Protein AF-A0A3B8NSV8-F1 (afdb_monomer_lite)

Radius of gyration: 14.62 Å; chains: 1; bounding box: 34×32×42 Å

Sequence (109 aa):
MGDLLSQLAKHGVPVDRIDVADLSERERADAYLDAVAVSVLKKYRIRQVFGSRRLSGTSFGKQVPALIVRYLVSESPEQVYPHQKSEEYVPIATFLRAYLDQIQAKKVA

Secondary structure (DSSP, 8-state):
---HHHHHHHTT-------TTSS-HHHHHHHHHHHHHHHHHHT-B-TTTSS-SSS-STTBTTTB--EEEE-TTT--EEEEESEEETTEEE-HHHHHHHHHHHHHHHHH-

Foldseek 3Di:
DDDLQVLVVVLVHDDDDDQCVPDDPVRLVVVVVLQVVQCVVVVWDQQVVCHNPVHGNVNDCNVHNKDFDADPPPRRTNDIPQTDDPNDTRHPVNVSVVVSVVSVVVVVD

Structure (mmCIF, N/CA/C/O backbone):
data_AF-A0A3B8NSV8-F1
#
_entry.id   AF-A0A3B8NSV8-F1
#
loop_
_atom_site.group_PDB
_atom_site.id
_atom_site.type_symbol
_atom_site.label_atom_id
_atom_site.label_alt_id
_atom_site.label_comp_id
_atom_site.label_asym_id
_atom_site.label_entity_id
_atom_site.label_seq_id
_atom_site.pdbx_PDB_ins_code
_atom_site.Cartn_x
_atom_site.Cartn_y
_atom_site.Cartn_z
_atom_site.occupancy
_atom_site.B_iso_or_equiv
_atom_site.auth_seq_id
_atom_site.auth_comp_id
_atom_site.auth_asym_id
_atom_site.auth_atom_id
_atom_site.pdbx_PDB_model_num
ATOM 1 N N . MET A 1 1 ? -5.964 -18.442 13.310 1.00 47.34 1 MET A N 1
ATOM 2 C CA . MET A 1 1 ? -5.998 -16.960 13.303 1.00 47.34 1 MET A CA 1
ATOM 3 C C . MET A 1 1 ? -5.907 -16.499 11.856 1.00 47.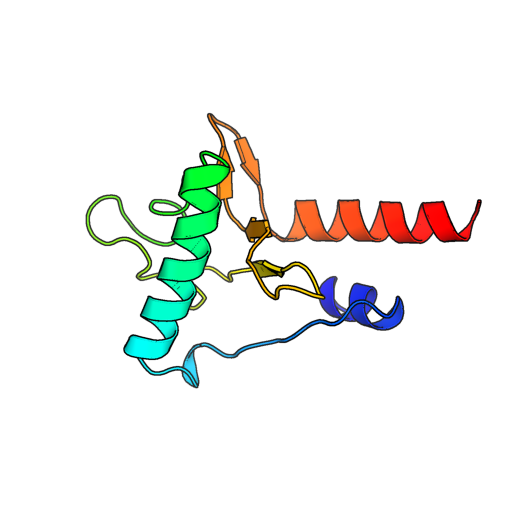34 1 MET A C 1
ATOM 5 O O . MET A 1 1 ? -5.036 -16.992 11.158 1.00 47.34 1 MET A O 1
ATOM 9 N N . GLY A 1 2 ? -6.831 -15.654 11.386 1.00 67.56 2 GLY A N 1
ATOM 10 C CA . GLY A 1 2 ? -6.772 -15.102 10.022 1.00 67.56 2 GLY A CA 1
ATOM 11 C C . GLY A 1 2 ? -5.778 -13.941 9.923 1.00 67.56 2 GLY A C 1
ATOM 12 O O . GLY A 1 2 ? -5.461 -13.320 10.941 1.00 67.56 2 GLY A O 1
ATOM 13 N N . ASP A 1 3 ? -5.298 -13.644 8.716 1.00 89.88 3 ASP A N 1
ATOM 14 C CA . ASP A 1 3 ? -4.411 -12.504 8.450 1.00 89.88 3 ASP A CA 1
ATOM 15 C C . ASP A 1 3 ? -5.082 -11.143 8.755 1.00 89.88 3 ASP A C 1
ATOM 17 O O . ASP A 1 3 ? -6.292 -11.062 8.980 1.00 89.88 3 ASP A O 1
ATOM 21 N N . LEU A 1 4 ? -4.293 -10.062 8.783 1.00 92.81 4 LEU A N 1
ATOM 22 C CA . LEU A 1 4 ? -4.768 -8.720 9.158 1.00 92.81 4 LEU A CA 1
ATOM 23 C C . LEU A 1 4 ? -5.863 -8.181 8.220 1.00 92.81 4 LEU A C 1
ATOM 25 O O . LEU A 1 4 ? -6.794 -7.527 8.685 1.00 92.81 4 LEU A O 1
ATOM 29 N N . LEU A 1 5 ? -5.798 -8.484 6.921 1.00 92.88 5 LEU A N 1
ATOM 30 C CA . LEU A 1 5 ? -6.819 -8.063 5.957 1.00 92.88 5 LEU A CA 1
ATOM 31 C C . LEU A 1 5 ? -8.128 -8.834 6.174 1.00 92.88 5 LEU A C 1
ATOM 33 O O . LEU A 1 5 ? -9.206 -8.245 6.173 1.00 92.88 5 LEU A O 1
ATOM 37 N N . SER A 1 6 ? -8.034 -10.137 6.452 1.00 92.19 6 SER A N 1
ATOM 38 C CA . SER A 1 6 ? -9.190 -10.966 6.812 1.00 92.19 6 SER A CA 1
ATOM 39 C C . SER A 1 6 ? -9.863 -10.486 8.103 1.00 92.19 6 SER A C 1
ATOM 41 O O . SER A 1 6 ? -11.072 -10.640 8.265 1.00 92.19 6 SER A O 1
ATOM 43 N N . GLN A 1 7 ? -9.107 -9.906 9.040 1.00 92.81 7 GLN A N 1
ATOM 44 C CA . GLN A 1 7 ? -9.681 -9.287 10.235 1.00 92.81 7 GLN A CA 1
ATOM 45 C C . GLN A 1 7 ? -10.442 -8.006 9.886 1.00 92.81 7 GLN A C 1
ATOM 47 O O . GLN A 1 7 ? -11.581 -7.867 10.317 1.00 92.81 7 GLN A O 1
ATOM 52 N N . LEU A 1 8 ? -9.884 -7.125 9.049 1.00 91.44 8 LEU A N 1
ATOM 53 C CA . LEU A 1 8 ? -10.584 -5.916 8.594 1.00 91.44 8 LEU A CA 1
ATOM 54 C C . LEU A 1 8 ? -11.910 -6.228 7.893 1.00 91.44 8 LEU A C 1
ATOM 56 O O . LEU A 1 8 ? -12.923 -5.602 8.206 1.00 91.44 8 LEU A O 1
ATOM 60 N N . ALA A 1 9 ? -11.932 -7.251 7.036 1.00 90.81 9 ALA A N 1
ATOM 61 C CA . ALA A 1 9 ? -13.151 -7.692 6.362 1.00 90.81 9 ALA A CA 1
ATOM 62 C C . ALA A 1 9 ? -14.260 -8.097 7.356 1.00 90.81 9 ALA A C 1
ATOM 64 O O . ALA A 1 9 ? -15.422 -7.743 7.172 1.00 90.81 9 ALA A O 1
ATOM 65 N N . LYS A 1 10 ? -13.915 -8.754 8.476 1.00 91.56 10 LYS A N 1
ATOM 66 C CA . LYS A 1 10 ? -14.881 -9.084 9.549 1.00 91.56 10 LYS A CA 1
ATOM 67 C C . LYS A 1 10 ? -15.453 -7.852 10.248 1.00 91.56 10 LYS A C 1
ATOM 69 O O . LYS A 1 10 ? -16.514 -7.930 10.862 1.00 91.56 10 LYS A O 1
ATOM 74 N N . HIS A 1 11 ? -14.751 -6.728 10.178 1.00 90.44 11 HIS A N 1
ATOM 75 C CA . HIS A 1 11 ? -15.224 -5.446 10.681 1.00 90.44 11 HIS A CA 1
ATOM 76 C C . HIS A 1 11 ? -16.005 -4.640 9.629 1.00 90.44 11 HIS A C 1
ATOM 78 O O . HIS A 1 11 ? -16.371 -3.503 9.912 1.00 90.44 11 HIS A O 1
ATOM 84 N N . GLY A 1 12 ? -16.304 -5.223 8.461 1.00 90.81 12 GLY A N 1
ATOM 85 C CA . GLY A 1 12 ? -17.082 -4.582 7.399 1.00 90.81 12 GLY A CA 1
ATOM 86 C C . GLY A 1 12 ? -16.280 -3.603 6.542 1.00 90.81 12 GLY A C 1
ATOM 87 O O . GLY A 1 12 ? -16.873 -2.832 5.795 1.00 90.81 12 GLY A O 1
ATOM 88 N N . VAL A 1 13 ? -14.948 -3.610 6.646 1.00 91.75 13 VAL A N 1
ATOM 89 C CA . VAL A 1 13 ? -14.080 -2.800 5.785 1.00 91.75 13 VAL A CA 1
ATOM 90 C C . VAL A 1 13 ? -13.933 -3.517 4.438 1.00 91.75 13 VAL A C 1
ATOM 92 O O . VAL A 1 13 ? -13.494 -4.671 4.438 1.00 91.75 13 VAL A O 1
ATOM 95 N N . PRO A 1 14 ? -14.276 -2.878 3.304 1.00 91.75 14 PRO A N 1
ATOM 96 C CA . PRO A 1 14 ? -14.051 -3.455 1.983 1.00 91.75 14 PRO A CA 1
ATOM 97 C C . PRO A 1 14 ? -12.560 -3.689 1.741 1.00 91.75 14 PRO A C 1
ATOM 99 O O . PRO A 1 14 ? -11.734 -2.817 2.016 1.00 91.75 14 PRO A O 1
ATOM 102 N N . VAL A 1 15 ? -12.214 -4.877 1.249 1.00 92.00 15 VAL A N 1
ATOM 103 C CA . VAL A 1 15 ? -10.832 -5.249 0.942 1.00 92.00 15 VAL A CA 1
ATOM 104 C C . VAL A 1 15 ? -10.803 -6.017 -0.369 1.00 92.00 15 VAL A C 1
ATOM 106 O O . VAL A 1 15 ? -11.325 -7.129 -0.439 1.00 92.00 15 VAL A O 1
ATOM 109 N N . ASP A 1 16 ? -10.090 -5.467 -1.346 1.00 91.00 16 ASP A N 1
ATOM 110 C CA . ASP A 1 16 ? -9.801 -6.139 -2.608 1.00 91.00 16 ASP A CA 1
ATOM 111 C C . ASP A 1 16 ? -8.390 -6.727 -2.581 1.00 91.00 16 ASP A C 1
ATOM 113 O O . ASP A 1 16 ? -7.415 -6.058 -2.223 1.00 91.00 16 ASP A O 1
ATOM 117 N N . ARG A 1 17 ? -8.273 -8.005 -2.951 1.00 91.06 17 ARG A N 1
ATOM 118 C CA . ARG A 1 17 ? -6.987 -8.687 -3.123 1.00 91.06 17 ARG A CA 1
ATOM 119 C C . ARG A 1 17 ? -6.759 -8.925 -4.603 1.00 91.06 17 ARG A C 1
ATOM 121 O O . ARG A 1 17 ? -7.534 -9.633 -5.234 1.00 91.06 17 ARG A O 1
ATOM 128 N N . ILE A 1 18 ? -5.687 -8.343 -5.119 1.00 90.44 18 ILE A N 1
ATOM 129 C CA . ILE A 1 18 ? -5.309 -8.441 -6.525 1.00 90.44 18 ILE A CA 1
ATOM 130 C C . ILE A 1 18 ? -4.040 -9.284 -6.603 1.00 90.44 18 ILE A C 1
ATOM 132 O O . ILE A 1 18 ? -3.033 -8.924 -5.985 1.00 90.44 18 ILE A O 1
ATOM 136 N N . ASP A 1 19 ? -4.085 -10.388 -7.347 1.00 88.88 19 ASP A N 1
ATOM 137 C CA . ASP A 1 19 ? -2.867 -11.078 -7.757 1.00 88.88 19 ASP A CA 1
ATOM 138 C C . ASP A 1 19 ? -2.265 -10.326 -8.946 1.00 88.88 19 ASP A C 1
ATOM 140 O O . ASP A 1 19 ? -2.885 -10.157 -9.994 1.00 88.88 19 ASP A O 1
ATOM 144 N N . VAL A 1 20 ? -1.043 -9.826 -8.783 1.00 86.25 20 VAL A N 1
ATOM 145 C CA . VAL A 1 20 ? -0.368 -9.091 -9.857 1.00 86.25 20 VAL A CA 1
ATOM 146 C C . VAL A 1 20 ? 0.068 -9.982 -11.013 1.00 86.25 20 VAL A C 1
ATOM 148 O O . VAL A 1 20 ? 0.459 -9.445 -12.050 1.00 86.25 20 VAL A O 1
ATOM 151 N N . ALA A 1 21 ? 0.057 -11.307 -10.841 1.00 85.94 21 ALA A N 1
ATOM 152 C CA . ALA A 1 21 ? 0.266 -12.248 -11.935 1.00 85.94 21 ALA A CA 1
ATOM 153 C C . ALA A 1 21 ? -0.866 -12.172 -12.971 1.00 85.94 21 ALA A C 1
ATOM 155 O O . ALA A 1 21 ? -0.611 -12.401 -14.152 1.00 85.94 21 ALA A O 1
ATOM 156 N N . ASP A 1 22 ? -2.065 -11.771 -12.541 1.00 88.88 22 ASP A N 1
ATOM 157 C CA . ASP A 1 22 ? -3.237 -11.608 -13.404 1.00 88.88 22 ASP A CA 1
ATOM 158 C C . ASP A 1 22 ? -3.264 -10.242 -14.109 1.00 88.88 22 ASP A C 1
ATOM 160 O O . ASP A 1 22 ? -4.057 -10.029 -15.024 1.00 88.88 22 ASP A O 1
ATOM 164 N N . LEU A 1 23 ? -2.390 -9.310 -13.710 1.00 88.12 23 LEU A N 1
ATOM 165 C CA . LEU A 1 23 ? -2.292 -7.987 -14.319 1.00 88.12 23 LEU A CA 1
ATOM 166 C C . LEU A 1 23 ? -1.310 -7.982 -15.491 1.00 88.12 23 LEU A C 1
ATOM 168 O O . LEU A 1 23 ? -0.148 -8.393 -15.378 1.00 88.12 23 LEU A O 1
ATOM 172 N N . SER A 1 24 ? -1.727 -7.364 -16.592 1.00 90.62 24 SER A N 1
ATOM 173 C CA . SER A 1 24 ? -0.807 -6.962 -17.650 1.00 90.62 24 SER A CA 1
ATOM 174 C C . SER A 1 24 ? 0.229 -5.957 -17.132 1.00 90.62 24 SER A C 1
ATOM 176 O O . SER A 1 24 ? 0.073 -5.293 -16.102 1.00 90.62 24 SER A O 1
ATOM 178 N N . GLU A 1 25 ? 1.324 -5.794 -17.876 1.00 86.56 25 GLU A N 1
ATOM 179 C CA . GLU A 1 25 ? 2.339 -4.797 -17.522 1.00 86.56 25 GLU A CA 1
ATOM 180 C C . GLU A 1 25 ? 1.786 -3.374 -17.480 1.00 86.56 25 GLU A C 1
ATOM 182 O O . GLU A 1 25 ? 2.223 -2.580 -16.647 1.00 86.56 25 GLU A O 1
ATOM 187 N N . ARG A 1 26 ? 0.812 -3.081 -18.348 1.00 89.56 26 ARG A N 1
ATOM 188 C CA . ARG A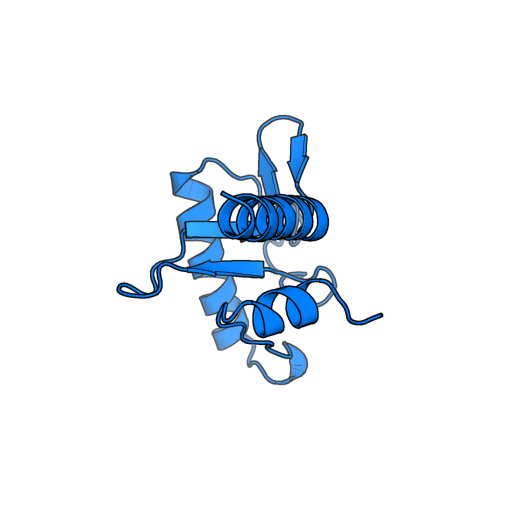 1 26 ? 0.139 -1.788 -18.415 1.00 89.56 26 ARG A CA 1
ATOM 189 C C . ARG A 1 26 ? -0.721 -1.548 -17.180 1.00 89.56 26 ARG A C 1
ATOM 191 O O . ARG A 1 26 ? -0.526 -0.537 -16.522 1.00 89.56 26 ARG A O 1
ATOM 198 N N . GLU A 1 27 ? -1.585 -2.492 -16.814 1.00 91.19 27 GLU A N 1
ATOM 199 C CA . GLU A 1 27 ? -2.439 -2.364 -15.621 1.00 91.19 27 GLU A CA 1
ATOM 200 C C . GLU A 1 27 ? -1.606 -2.229 -14.345 1.00 91.19 27 GLU A C 1
ATOM 202 O O . GLU A 1 27 ? -1.898 -1.410 -13.474 1.00 91.19 27 GLU A O 1
ATOM 207 N N . ARG A 1 28 ? -0.501 -2.978 -14.256 1.00 90.06 28 ARG A N 1
ATOM 208 C CA . ARG A 1 28 ? 0.453 -2.845 -13.151 1.00 90.06 28 ARG A CA 1
ATOM 209 C C . ARG A 1 28 ? 1.117 -1.466 -13.129 1.00 90.06 28 ARG A C 1
ATOM 211 O O . ARG A 1 28 ? 1.312 -0.903 -12.051 1.00 90.06 28 ARG A O 1
ATOM 218 N N . ALA A 1 29 ? 1.499 -0.934 -14.290 1.00 88.75 29 ALA A N 1
ATOM 219 C CA . ALA A 1 29 ? 2.079 0.401 -14.392 1.00 88.75 29 ALA A CA 1
ATOM 220 C C . ALA A 1 29 ? 1.064 1.482 -13.994 1.00 88.75 29 ALA A C 1
ATOM 222 O O . ALA A 1 29 ? 1.419 2.374 -13.227 1.00 88.75 29 ALA A O 1
ATOM 223 N N . ASP A 1 30 ? -0.189 1.362 -14.428 1.00 90.75 30 ASP A N 1
ATOM 224 C CA . ASP A 1 30 ? -1.270 2.289 -14.087 1.00 90.75 30 ASP A CA 1
ATOM 225 C C . ASP A 1 30 ? -1.555 2.273 -12.573 1.00 90.75 30 ASP A C 1
ATOM 227 O O . ASP A 1 30 ? -1.588 3.328 -11.936 1.00 90.75 30 ASP A O 1
ATOM 231 N N . ALA A 1 31 ? -1.622 1.088 -11.955 1.00 90.31 31 ALA A N 1
ATOM 232 C CA . ALA A 1 31 ? -1.746 0.952 -10.501 1.00 90.31 31 ALA A CA 1
ATOM 233 C C . ALA A 1 31 ? -0.557 1.576 -9.746 1.00 90.31 31 ALA A C 1
ATOM 235 O O . ALA A 1 31 ? -0.727 2.203 -8.696 1.00 90.31 31 ALA A O 1
ATOM 236 N N . TYR A 1 32 ? 0.659 1.444 -10.283 1.00 91.25 32 TYR A N 1
ATOM 237 C CA . TYR A 1 32 ? 1.836 2.089 -9.709 1.00 91.25 32 TYR A CA 1
ATOM 238 C C . TYR A 1 32 ? 1.795 3.619 -9.853 1.00 91.25 32 TYR A C 1
ATOM 240 O O . TYR A 1 32 ? 2.166 4.331 -8.919 1.00 91.25 32 TYR A O 1
ATOM 248 N N . LEU A 1 33 ? 1.338 4.146 -10.992 1.00 91.19 33 LEU A N 1
ATOM 249 C CA . LEU A 1 33 ? 1.194 5.589 -11.211 1.00 91.19 33 LEU A CA 1
ATOM 250 C C . LEU A 1 33 ? 0.178 6.211 -10.248 1.00 91.19 33 LEU A C 1
ATOM 252 O O . LEU A 1 33 ? 0.415 7.301 -9.724 1.00 91.19 33 LEU A O 1
ATOM 256 N N . ASP A 1 34 ? -0.895 5.492 -9.942 1.00 90.44 34 ASP A N 1
ATOM 257 C CA . ASP A 1 34 ? -1.885 5.921 -8.958 1.00 90.44 34 ASP A CA 1
ATOM 258 C C . ASP A 1 34 ? -1.285 6.015 -7.539 1.00 90.44 34 ASP A C 1
ATOM 260 O O . ASP A 1 34 ? -1.420 7.023 -6.840 1.00 90.44 34 ASP A O 1
ATOM 264 N N . ALA A 1 35 ? -0.472 5.028 -7.148 1.00 91.00 35 ALA A N 1
ATOM 265 C CA . ALA A 1 35 ? 0.334 5.103 -5.928 1.00 91.00 35 ALA A CA 1
ATOM 266 C C . ALA A 1 35 ? 1.325 6.288 -5.935 1.00 91.00 35 ALA A C 1
ATOM 268 O O . ALA A 1 35 ? 1.571 6.915 -4.895 1.00 91.00 35 ALA A O 1
ATOM 269 N N . VAL A 1 36 ? 1.900 6.628 -7.096 1.00 91.12 36 VAL A N 1
ATOM 270 C CA . VAL A 1 36 ? 2.794 7.787 -7.238 1.00 91.12 36 VAL A CA 1
ATOM 271 C C . VAL A 1 36 ? 2.056 9.093 -6.954 1.00 91.12 36 VAL A C 1
ATOM 273 O O . VAL A 1 36 ? 2.631 9.941 -6.265 1.00 91.12 36 VAL A O 1
ATOM 276 N N . ALA A 1 37 ? 0.805 9.249 -7.394 1.00 89.12 37 ALA A N 1
ATOM 277 C CA . ALA A 1 37 ? 0.012 10.449 -7.124 1.00 89.12 37 ALA A CA 1
ATOM 278 C C . ALA A 1 37 ? -0.094 10.733 -5.613 1.00 89.12 37 ALA A C 1
ATOM 280 O O . ALA A 1 37 ? 0.225 11.839 -5.162 1.00 89.12 37 ALA A O 1
ATOM 281 N N . VAL A 1 38 ? -0.403 9.708 -4.809 1.00 90.31 38 VAL A N 1
ATOM 282 C CA . VAL A 1 38 ? -0.392 9.807 -3.335 1.00 90.31 38 VAL A CA 1
ATOM 283 C C . VAL A 1 38 ? 0.981 10.200 -2.818 1.00 90.31 38 VAL A C 1
ATOM 285 O O . VAL A 1 38 ? 1.110 11.073 -1.958 1.00 90.31 38 VAL A O 1
ATOM 288 N N . SER A 1 39 ? 2.025 9.553 -3.339 1.00 90.50 39 SER A N 1
ATOM 289 C CA . SER A 1 39 ? 3.385 9.762 -2.853 1.00 90.50 39 SER A CA 1
ATOM 290 C C . SER A 1 39 ? 3.865 11.201 -3.039 1.00 90.50 39 SER A C 1
ATOM 292 O O . SER A 1 39 ? 4.553 11.726 -2.165 1.00 90.50 39 SER A O 1
ATOM 294 N N . VAL A 1 40 ? 3.454 11.864 -4.124 1.00 88.75 40 VAL A N 1
ATOM 295 C CA . VAL A 1 40 ? 3.770 13.273 -4.378 1.00 88.75 40 VAL A CA 1
ATOM 296 C C . VAL A 1 40 ? 3.068 14.161 -3.351 1.00 88.75 40 VAL A C 1
ATOM 298 O O . VAL A 1 40 ? 3.727 14.966 -2.694 1.00 88.75 40 VAL A O 1
ATOM 301 N N . LEU A 1 41 ? 1.761 13.965 -3.148 1.00 89.00 41 LEU A N 1
ATOM 302 C CA . LEU A 1 41 ? 0.960 14.760 -2.211 1.00 89.00 41 LEU A CA 1
ATOM 303 C C . LEU A 1 41 ? 1.429 14.601 -0.758 1.00 89.00 41 LEU A C 1
ATOM 305 O O . LEU A 1 41 ? 1.530 15.578 -0.016 1.00 89.00 41 LEU A O 1
ATOM 309 N N . LYS A 1 42 ? 1.740 13.370 -0.344 1.00 90.50 42 LYS A N 1
ATOM 310 C CA . LYS A 1 42 ? 2.118 13.032 1.037 1.00 90.50 42 LYS A CA 1
ATOM 311 C C . LYS A 1 42 ? 3.633 13.051 1.289 1.00 90.50 42 LYS A C 1
ATOM 313 O O . LYS A 1 42 ? 4.064 12.836 2.423 1.00 90.50 42 LYS A O 1
ATOM 318 N N . LYS A 1 43 ? 4.440 13.340 0.258 1.00 91.38 43 LYS A N 1
ATOM 319 C CA . LYS A 1 43 ? 5.917 13.328 0.276 1.00 91.38 43 LYS A CA 1
ATOM 320 C C . LYS A 1 43 ? 6.512 11.968 0.675 1.00 91.38 43 LYS A C 1
ATOM 322 O O . LYS A 1 43 ? 7.497 11.898 1.411 1.00 91.38 43 LYS A O 1
ATOM 327 N N . TYR A 1 44 ? 5.921 10.883 0.180 1.00 94.00 44 TYR A N 1
ATOM 328 C CA . TYR A 1 44 ? 6.410 9.523 0.388 1.00 94.00 44 TYR A CA 1
ATOM 329 C C . TYR A 1 44 ? 7.481 9.134 -0.628 1.00 94.00 44 TYR A C 1
ATOM 331 O O . TYR A 1 44 ? 7.376 9.386 -1.826 1.00 94.00 44 TYR A O 1
ATOM 339 N N . ARG A 1 45 ? 8.507 8.432 -0.158 1.00 90.75 45 ARG A N 1
ATOM 340 C CA . ARG A 1 45 ? 9.527 7.804 -0.995 1.00 90.75 45 ARG A CA 1
ATOM 341 C C . ARG A 1 45 ? 9.097 6.377 -1.310 1.00 90.75 45 ARG A C 1
ATOM 343 O O . ARG A 1 45 ? 9.542 5.445 -0.659 1.00 90.75 45 ARG A O 1
ATOM 350 N N . ILE A 1 46 ? 8.240 6.199 -2.315 1.00 90.88 46 ILE A N 1
ATOM 351 C CA . ILE A 1 46 ? 7.797 4.855 -2.743 1.00 90.88 46 ILE A CA 1
ATOM 352 C C . ILE A 1 46 ? 8.652 4.269 -3.876 1.00 90.88 46 ILE A C 1
ATOM 354 O O . ILE A 1 46 ? 8.695 3.060 -4.072 1.00 90.88 46 ILE A O 1
ATOM 358 N N . ARG A 1 47 ? 9.377 5.114 -4.624 1.00 87.94 47 ARG A N 1
ATOM 359 C CA . ARG A 1 47 ? 10.195 4.687 -5.777 1.00 87.94 47 ARG A CA 1
ATOM 360 C C . ARG A 1 47 ? 11.287 3.688 -5.400 1.00 87.94 47 ARG A C 1
ATOM 362 O O . ARG A 1 47 ? 11.502 2.726 -6.122 1.00 87.94 47 ARG A O 1
ATOM 369 N N . GLN A 1 48 ? 11.949 3.937 -4.272 1.00 86.19 48 GLN A N 1
ATOM 370 C CA . GLN A 1 48 ? 13.007 3.081 -3.722 1.00 86.19 48 GLN A CA 1
ATOM 371 C C . GLN A 1 48 ? 12.455 1.892 -2.937 1.00 86.19 48 GLN A C 1
ATOM 373 O O . GLN A 1 48 ? 13.183 0.950 -2.663 1.00 86.19 48 GLN A O 1
ATOM 378 N N . VAL A 1 49 ? 11.181 1.955 -2.553 1.00 90.69 49 VAL A N 1
ATOM 379 C CA . VAL A 1 49 ? 10.510 0.874 -1.833 1.00 90.69 49 VAL A CA 1
ATOM 380 C C . VAL A 1 49 ? 10.046 -0.193 -2.817 1.00 90.69 49 VAL A C 1
ATOM 382 O O . VAL A 1 49 ? 10.266 -1.376 -2.598 1.00 90.69 49 VAL A O 1
ATOM 385 N N . PHE A 1 50 ? 9.473 0.224 -3.945 1.00 92.50 50 PHE A N 1
ATOM 386 C CA . PHE A 1 50 ? 8.983 -0.679 -4.988 1.00 92.50 50 PHE A CA 1
ATOM 387 C C . PHE A 1 50 ? 9.960 -0.854 -6.155 1.00 92.50 50 PHE A C 1
ATOM 389 O O . PHE A 1 50 ? 9.549 -1.195 -7.263 1.00 92.50 50 PHE A O 1
ATOM 396 N N . GLY A 1 51 ? 11.244 -0.585 -5.949 1.00 88.50 51 GLY A N 1
ATOM 397 C CA . GLY A 1 51 ? 12.250 -0.707 -6.994 1.00 88.50 51 GLY A CA 1
ATOM 398 C C . GLY A 1 51 ? 13.543 0.003 -6.629 1.00 88.50 51 GLY A C 1
ATOM 399 O O . GLY A 1 51 ? 13.865 0.207 -5.463 1.00 88.50 51 GLY A O 1
ATOM 400 N N . SER A 1 52 ? 14.295 0.404 -7.646 1.00 82.06 52 SER A N 1
ATOM 401 C CA . SER A 1 52 ? 15.542 1.147 -7.477 1.00 82.06 52 SER A CA 1
ATOM 402 C C . SER A 1 52 ? 15.379 2.620 -7.857 1.00 82.06 52 SER A C 1
ATOM 404 O O . SER A 1 52 ? 14.381 3.037 -8.444 1.00 82.06 52 SER A O 1
ATOM 406 N N . ARG A 1 53 ? 16.411 3.432 -7.585 1.00 75.00 53 ARG A N 1
ATOM 407 C CA . ARG A 1 53 ? 16.472 4.824 -8.070 1.00 75.00 53 ARG A CA 1
ATOM 408 C C . ARG A 1 53 ? 16.383 4.935 -9.601 1.00 75.00 53 ARG A C 1
ATOM 410 O O . ARG A 1 53 ? 15.928 5.967 -10.079 1.00 75.00 53 ARG A O 1
ATOM 417 N N . ARG A 1 54 ? 16.840 3.917 -10.345 1.00 78.31 54 ARG A N 1
ATOM 418 C CA . ARG A 1 54 ? 16.893 3.907 -11.821 1.00 78.31 54 ARG A CA 1
ATOM 419 C C . ARG A 1 54 ? 15.702 3.190 -12.461 1.00 78.31 54 ARG A C 1
ATOM 421 O O . ARG A 1 54 ? 15.289 3.562 -13.548 1.00 78.31 54 ARG A O 1
ATOM 428 N N . LEU A 1 55 ? 15.165 2.179 -11.781 1.00 80.56 55 LEU A N 1
ATOM 429 C CA . LEU A 1 55 ? 14.045 1.348 -12.223 1.00 80.56 55 LEU A CA 1
ATOM 430 C C . LEU A 1 55 ? 13.001 1.316 -11.104 1.00 80.56 55 LEU A C 1
ATOM 432 O O . LEU A 1 55 ? 13.046 0.457 -10.223 1.00 80.56 55 LEU A O 1
ATOM 436 N N . SER A 1 56 ? 12.117 2.311 -11.087 1.00 82.25 56 SER A N 1
ATOM 437 C CA . SER A 1 56 ? 11.070 2.452 -10.073 1.00 82.25 56 SER A CA 1
ATOM 438 C C . SER A 1 56 ? 9.853 1.588 -10.398 1.00 82.25 56 SER A C 1
ATOM 440 O O . SER A 1 56 ? 9.502 1.449 -11.566 1.00 82.25 56 SER A O 1
ATOM 442 N N . GLY A 1 57 ? 9.178 1.057 -9.377 1.00 83.06 57 GLY A N 1
ATOM 443 C CA . GLY A 1 57 ? 7.911 0.331 -9.541 1.00 83.06 57 GLY A CA 1
ATOM 444 C C . GLY A 1 57 ? 8.050 -1.110 -10.041 1.00 83.06 57 GLY A C 1
ATOM 445 O O . GLY A 1 57 ? 7.066 -1.843 -10.056 1.00 83.06 57 GLY A O 1
ATOM 446 N N . THR A 1 58 ? 9.254 -1.567 -10.395 1.00 85.25 58 THR A N 1
ATOM 447 C CA . THR A 1 58 ? 9.495 -2.935 -10.890 1.00 85.25 58 THR A CA 1
ATOM 448 C C . THR A 1 58 ? 9.102 -4.022 -9.893 1.00 85.25 58 THR A C 1
ATOM 450 O O . THR A 1 58 ? 8.732 -5.123 -10.298 1.00 85.25 58 THR A O 1
ATOM 453 N N . SER A 1 59 ? 9.167 -3.716 -8.598 1.00 88.38 59 SER A N 1
ATOM 454 C CA . SER A 1 59 ? 8.828 -4.638 -7.513 1.00 88.38 59 SER A CA 1
ATOM 455 C C . SER A 1 59 ? 7.406 -4.432 -6.977 1.00 88.38 59 SER A C 1
ATOM 457 O O . SER A 1 59 ? 7.006 -5.175 -6.084 1.00 88.38 59 SER A O 1
ATOM 459 N N . PHE A 1 60 ? 6.643 -3.466 -7.510 1.00 91.25 60 PHE A N 1
ATOM 460 C CA . PHE A 1 60 ? 5.296 -3.121 -7.049 1.00 91.25 60 PHE A CA 1
ATOM 461 C C . PHE A 1 60 ? 4.332 -4.302 -7.184 1.00 91.25 60 PHE A C 1
ATOM 463 O O . PHE A 1 60 ? 4.104 -4.808 -8.283 1.00 91.25 60 PHE A O 1
ATOM 470 N N . GLY A 1 61 ? 3.819 -4.768 -6.044 1.00 86.00 61 GLY A N 1
ATOM 471 C CA . GLY A 1 61 ? 2.893 -5.891 -5.926 1.00 86.00 61 GLY A CA 1
ATOM 472 C C . GLY A 1 61 ? 3.477 -7.266 -6.280 1.00 86.00 61 GLY A C 1
ATOM 473 O O . GLY A 1 61 ? 2.844 -8.265 -5.977 1.00 86.00 61 GLY A O 1
ATOM 474 N N . LYS A 1 62 ? 4.686 -7.337 -6.863 1.00 85.25 62 LYS A N 1
ATOM 475 C CA . LYS A 1 62 ? 5.391 -8.586 -7.206 1.00 85.25 62 LYS A CA 1
ATOM 476 C C . LYS A 1 62 ? 6.252 -9.090 -6.050 1.00 85.25 62 LYS A C 1
ATOM 478 O O . LYS A 1 62 ? 5.876 -9.985 -5.310 1.00 85.25 62 LYS A O 1
ATOM 483 N N . GLN A 1 63 ? 7.443 -8.511 -5.914 1.00 88.56 63 GLN A N 1
ATOM 484 C CA . GLN A 1 63 ? 8.403 -8.866 -4.864 1.00 88.56 63 GLN A CA 1
ATOM 485 C C . GLN A 1 63 ? 8.096 -8.129 -3.561 1.00 88.56 63 GLN A C 1
ATOM 487 O O . GLN A 1 63 ? 8.436 -8.604 -2.482 1.00 88.56 63 GLN A O 1
ATOM 492 N N . VAL A 1 64 ? 7.471 -6.955 -3.673 1.00 90.81 64 VAL A N 1
ATOM 493 C CA . VAL A 1 64 ? 7.062 -6.138 -2.538 1.00 90.81 64 VAL A CA 1
ATOM 494 C C . VAL A 1 64 ? 5.545 -5.980 -2.613 1.00 90.81 64 VAL A C 1
ATOM 496 O O . VAL A 1 64 ? 5.065 -5.299 -3.524 1.00 90.81 64 VAL A O 1
ATOM 499 N N . PRO A 1 65 ? 4.777 -6.589 -1.691 1.00 92.75 65 PRO A N 1
ATOM 500 C CA . PRO A 1 65 ? 3.333 -6.405 -1.662 1.00 92.75 65 PRO A CA 1
ATOM 501 C C . PRO A 1 65 ? 3.009 -4.924 -1.469 1.00 92.75 65 PRO A C 1
ATOM 503 O O . PRO A 1 65 ? 3.692 -4.224 -0.718 1.00 92.75 65 PRO A O 1
ATOM 506 N N . ALA A 1 66 ? 1.969 -4.457 -2.151 1.00 94.12 66 ALA A N 1
ATOM 507 C CA . ALA A 1 66 ? 1.506 -3.081 -2.082 1.00 94.12 66 ALA A CA 1
ATOM 508 C C . ALA A 1 66 ? 0.082 -3.031 -1.527 1.00 94.12 66 ALA A C 1
ATOM 510 O O . ALA A 1 66 ? -0.746 -3.885 -1.833 1.00 94.12 66 ALA A O 1
ATOM 511 N N . LEU A 1 67 ? -0.196 -2.013 -0.723 1.00 95.06 67 LEU A N 1
ATOM 512 C CA . LEU A 1 67 ? -1.527 -1.678 -0.241 1.00 95.06 67 LEU A CA 1
ATOM 513 C C . LEU A 1 67 ? -1.814 -0.234 -0.635 1.00 95.06 67 LEU A C 1
ATOM 515 O O . LEU A 1 67 ? -1.064 0.664 -0.255 1.00 95.06 67 LEU A O 1
ATOM 519 N N . ILE A 1 68 ? -2.908 -0.015 -1.356 1.00 94.31 68 ILE A N 1
ATOM 520 C CA . ILE A 1 68 ? -3.448 1.318 -1.622 1.00 94.31 68 ILE A CA 1
ATOM 521 C C . ILE A 1 68 ? -4.725 1.455 -0.798 1.00 94.31 68 ILE A C 1
ATOM 523 O O . ILE A 1 68 ? -5.609 0.607 -0.878 1.00 94.31 68 ILE A O 1
ATOM 527 N N . VAL A 1 69 ? -4.812 2.512 0.001 1.00 94.81 69 VAL A N 1
ATOM 528 C CA . VAL A 1 69 ? -6.041 2.887 0.708 1.00 94.81 69 VAL A CA 1
ATOM 529 C C . VAL A 1 69 ? -6.731 3.954 -0.119 1.00 94.81 69 VAL A C 1
ATOM 531 O O . VAL A 1 69 ? -6.074 4.900 -0.556 1.00 94.81 69 VAL A O 1
ATOM 534 N N . ARG A 1 70 ? -8.036 3.811 -0.327 1.00 93.94 70 ARG A N 1
ATOM 535 C CA . ARG A 1 70 ? -8.850 4.720 -1.136 1.00 93.94 70 ARG A CA 1
ATOM 536 C C . ARG A 1 70 ? -9.995 5.284 -0.314 1.00 93.94 70 ARG A C 1
ATOM 538 O O . ARG A 1 70 ? -10.511 4.612 0.580 1.00 93.94 70 ARG A O 1
ATOM 545 N N . TYR A 1 71 ? -10.432 6.486 -0.664 1.00 91.00 71 TYR A N 1
ATOM 546 C CA . TYR A 1 71 ? -11.725 6.980 -0.205 1.00 91.00 71 TYR A CA 1
ATOM 547 C C . TYR A 1 71 ? -12.844 6.187 -0.882 1.00 91.00 71 TYR A C 1
ATOM 549 O O . TYR A 1 71 ? -12.862 6.076 -2.102 1.00 91.00 71 TYR A O 1
ATOM 557 N N . LEU A 1 72 ? -13.807 5.679 -0.108 1.00 87.81 72 LEU A N 1
ATOM 558 C CA . LEU A 1 72 ? -14.892 4.845 -0.646 1.00 87.81 72 LEU A CA 1
ATOM 559 C C . LEU A 1 72 ? -15.780 5.563 -1.673 1.00 87.81 72 LEU A C 1
ATOM 561 O O . LEU A 1 72 ? -16.343 4.911 -2.538 1.00 87.81 72 LEU A O 1
ATOM 565 N N . VAL A 1 73 ? -15.933 6.888 -1.568 1.00 89.62 73 VAL A N 1
ATOM 566 C CA . VAL A 1 73 ? -16.855 7.649 -2.430 1.00 89.62 73 VAL A CA 1
ATOM 567 C C . VAL A 1 73 ? -16.187 8.110 -3.723 1.00 89.62 73 VAL A C 1
ATOM 569 O O . VAL A 1 73 ? -16.786 8.023 -4.786 1.00 89.62 73 VAL A O 1
ATOM 572 N N . SER A 1 74 ? -14.964 8.638 -3.643 1.00 90.69 74 SER A N 1
ATOM 573 C CA . SER A 1 74 ? -14.251 9.180 -4.807 1.00 90.69 74 SER A CA 1
ATOM 574 C C . SER A 1 74 ? -13.304 8.182 -5.463 1.00 90.69 74 SER A C 1
ATOM 576 O O . SER A 1 74 ? -12.727 8.510 -6.495 1.00 90.69 74 SER A O 1
ATOM 578 N N . GLU A 1 75 ? -13.052 7.038 -4.818 1.00 88.12 75 GLU A N 1
ATOM 579 C CA . GLU A 1 75 ? -12.046 6.022 -5.177 1.00 88.12 75 GLU A CA 1
ATOM 580 C C . GLU A 1 75 ? -10.606 6.547 -5.304 1.00 88.12 75 GLU A C 1
ATOM 582 O O . GLU A 1 75 ? -9.664 5.799 -5.594 1.00 88.12 75 GLU A O 1
ATOM 587 N N . SER A 1 76 ? -10.400 7.834 -5.024 1.00 89.19 76 SER A N 1
ATOM 588 C CA . SER A 1 76 ? -9.095 8.460 -5.074 1.00 89.19 76 SER A CA 1
ATOM 589 C C . SER A 1 76 ? -8.192 7.861 -3.998 1.00 89.19 76 SER A C 1
ATOM 591 O O . SER A 1 76 ? -8.630 7.625 -2.861 1.00 89.19 76 SER A O 1
ATOM 593 N N . PRO A 1 77 ? -6.924 7.590 -4.337 1.00 91.56 77 PRO A N 1
ATOM 594 C CA . PRO A 1 77 ? -6.010 6.983 -3.396 1.00 91.56 77 PRO A CA 1
ATOM 595 C C . PRO A 1 77 ? -5.630 8.010 -2.316 1.00 91.56 77 PRO A C 1
ATOM 597 O O . PRO A 1 77 ? -5.313 9.169 -2.589 1.00 91.56 77 PRO A O 1
ATOM 600 N N . GLU A 1 78 ? -5.681 7.584 -1.059 1.00 93.44 78 GLU A N 1
ATOM 601 C CA . GLU A 1 78 ? -5.391 8.405 0.118 1.00 93.44 78 GLU A CA 1
ATOM 602 C C . GLU A 1 78 ? -4.018 8.074 0.712 1.00 93.44 78 GLU A C 1
ATOM 604 O O . GLU A 1 78 ? -3.268 8.972 1.111 1.00 93.44 78 GLU A O 1
ATOM 609 N N . GLN A 1 79 ? -3.701 6.779 0.784 1.00 95.12 79 GLN A N 1
ATOM 610 C CA . GLN A 1 79 ? -2.458 6.248 1.339 1.00 95.12 79 GLN A CA 1
ATOM 611 C C . GLN A 1 79 ? -1.913 5.130 0.458 1.00 95.12 79 GLN A C 1
ATOM 613 O O . GLN A 1 79 ? -2.661 4.414 -0.205 1.00 95.12 79 GLN A O 1
ATOM 618 N N . VAL A 1 80 ? -0.598 4.939 0.512 1.00 95.75 80 VAL A N 1
ATOM 619 C CA . VAL A 1 80 ? 0.069 3.784 -0.090 1.00 95.75 80 VAL A CA 1
ATOM 620 C C . VAL A 1 80 ? 1.089 3.210 0.881 1.00 95.75 80 VAL A C 1
ATOM 622 O O . VAL A 1 80 ? 1.825 3.957 1.522 1.00 95.75 80 VAL A O 1
ATOM 625 N N . TYR A 1 81 ? 1.145 1.886 0.978 1.00 96.19 81 TYR A N 1
ATOM 626 C CA . TYR A 1 81 ? 2.088 1.149 1.810 1.00 96.19 81 TYR A CA 1
ATOM 627 C C . TYR A 1 81 ? 2.719 -0.022 1.039 1.00 96.19 81 TYR A C 1
ATOM 629 O O . TYR A 1 81 ? 2.073 -0.582 0.154 1.00 96.19 81 TYR A O 1
ATOM 637 N N . PRO A 1 82 ? 3.934 -0.456 1.412 1.00 96.31 82 PRO A N 1
ATOM 638 C CA . PRO A 1 82 ? 4.840 0.257 2.304 1.00 96.31 82 PRO A CA 1
ATOM 639 C C . PRO A 1 82 ? 5.322 1.579 1.697 1.00 96.31 82 PRO A C 1
ATOM 641 O O . PRO A 1 82 ? 5.353 1.763 0.480 1.00 96.31 82 PRO A O 1
ATOM 644 N N . HIS A 1 83 ? 5.710 2.510 2.560 1.00 95.81 83 HIS A N 1
ATOM 645 C CA . HIS A 1 83 ? 6.350 3.748 2.136 1.00 95.81 83 HIS A CA 1
ATOM 646 C C . HIS A 1 83 ? 7.448 4.157 3.106 1.00 95.81 83 HIS A C 1
ATOM 648 O O . HIS A 1 83 ? 7.454 3.750 4.264 1.00 95.81 83 HIS A O 1
ATOM 654 N N . GLN A 1 84 ? 8.360 5.008 2.643 1.00 93.81 84 GLN A N 1
ATOM 655 C CA . GLN A 1 84 ? 9.282 5.718 3.519 1.00 93.81 84 GLN A CA 1
ATOM 656 C C . GLN A 1 84 ? 8.906 7.200 3.578 1.00 93.81 84 GLN A C 1
ATOM 658 O O . GLN A 1 84 ? 8.620 7.818 2.549 1.00 93.81 84 GLN A O 1
ATOM 663 N N . LYS A 1 85 ? 8.936 7.788 4.772 1.00 91.56 85 LYS A N 1
ATOM 664 C CA . LYS A 1 85 ? 8.759 9.222 5.003 1.00 91.56 85 LYS A CA 1
ATOM 665 C C . LYS A 1 85 ? 9.932 9.723 5.838 1.00 91.56 85 LYS A C 1
ATOM 667 O O . LYS A 1 85 ? 10.144 9.265 6.953 1.00 91.56 85 LYS A O 1
ATOM 672 N N . SER A 1 86 ? 10.706 10.661 5.296 1.00 87.69 86 SER A N 1
ATOM 673 C CA . SER A 1 86 ? 11.986 11.075 5.891 1.00 87.69 86 SER A CA 1
ATOM 674 C C . SER A 1 86 ? 12.908 9.863 6.121 1.00 87.69 86 SER A C 1
ATOM 676 O O . SER A 1 86 ? 13.352 9.267 5.138 1.00 87.69 86 SER A O 1
ATOM 678 N N . GLU A 1 87 ? 13.178 9.496 7.375 1.00 88.94 87 GLU A N 1
ATOM 679 C CA . GLU A 1 87 ? 13.990 8.332 7.761 1.00 88.94 87 GLU A CA 1
ATOM 680 C C . GLU A 1 87 ? 13.137 7.123 8.167 1.00 88.94 87 GLU A C 1
ATOM 682 O O . GLU A 1 87 ? 13.635 6.002 8.225 1.00 88.94 87 GLU A O 1
ATOM 687 N N . GLU A 1 88 ? 11.838 7.325 8.381 1.00 93.25 88 GLU A N 1
ATOM 688 C CA . GLU A 1 88 ? 10.925 6.296 8.855 1.00 93.25 88 GLU A CA 1
ATOM 689 C C . GLU A 1 88 ? 10.419 5.438 7.695 1.00 93.25 88 GLU A C 1
ATOM 691 O O . GLU A 1 88 ? 9.896 5.947 6.699 1.00 93.25 88 GLU A O 1
ATOM 696 N N . TYR A 1 89 ? 10.547 4.121 7.838 1.00 94.06 89 TYR A N 1
ATOM 697 C CA . TYR A 1 89 ? 9.913 3.148 6.958 1.00 94.06 89 TYR A CA 1
ATOM 698 C C . TYR A 1 89 ? 8.627 2.641 7.605 1.00 94.06 89 TYR A C 1
ATOM 700 O O . TYR A 1 89 ? 8.657 2.161 8.736 1.00 94.06 89 TYR A O 1
ATOM 708 N N . VAL A 1 90 ? 7.513 2.714 6.877 1.00 96.44 90 VAL A N 1
ATOM 709 C CA . VAL A 1 90 ? 6.182 2.339 7.363 1.00 96.44 90 VAL A CA 1
ATOM 710 C C . VAL A 1 90 ? 5.678 1.109 6.597 1.00 96.44 90 VAL A C 1
ATOM 712 O O . VAL A 1 90 ? 5.233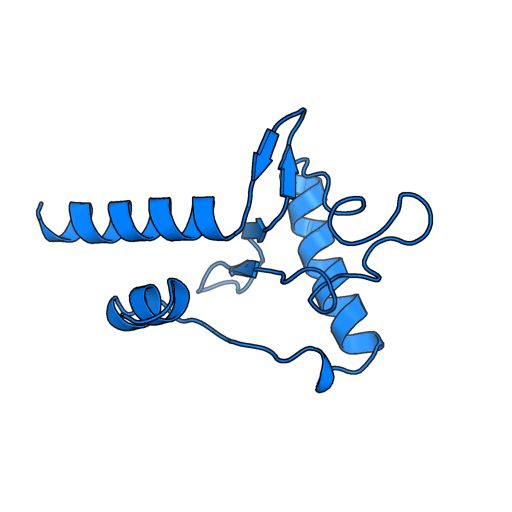 1.226 5.449 1.00 96.44 90 VAL A O 1
ATOM 715 N N . PRO A 1 91 ? 5.743 -0.091 7.206 1.00 95.94 91 PRO A N 1
ATOM 716 C CA . PRO A 1 91 ? 5.197 -1.320 6.639 1.00 95.94 91 PRO A CA 1
ATOM 717 C C . PRO A 1 91 ? 3.666 -1.332 6.576 1.00 95.94 91 PRO A C 1
ATOM 719 O O . PRO A 1 91 ? 2.989 -0.726 7.407 1.00 95.94 91 PRO A O 1
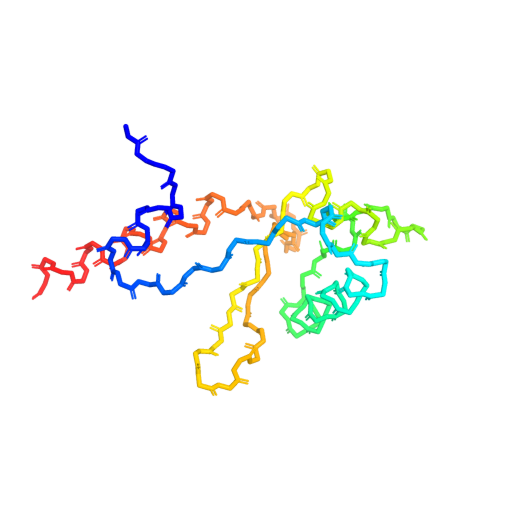ATOM 722 N N . ILE A 1 92 ? 3.121 -2.159 5.676 1.00 96.19 92 ILE A N 1
ATOM 723 C CA . ILE A 1 92 ? 1.680 -2.469 5.606 1.00 96.19 92 ILE A CA 1
ATOM 724 C C . ILE A 1 92 ? 1.143 -2.919 6.973 1.00 96.19 92 ILE A C 1
ATOM 726 O O . ILE A 1 92 ? 0.116 -2.430 7.435 1.00 96.19 92 ILE A O 1
ATOM 730 N N . ALA A 1 93 ? 1.851 -3.831 7.645 1.00 95.31 93 ALA A N 1
ATOM 731 C CA . ALA A 1 93 ? 1.399 -4.403 8.911 1.00 95.31 93 ALA A CA 1
ATOM 732 C C . ALA A 1 93 ? 1.247 -3.356 10.025 1.00 95.31 93 ALA A C 1
ATOM 734 O O . ALA A 1 93 ? 0.323 -3.468 10.826 1.00 95.31 93 ALA A O 1
ATOM 735 N N . THR A 1 94 ? 2.117 -2.341 10.063 1.00 96.00 94 THR A N 1
ATOM 736 C CA . THR A 1 94 ? 2.044 -1.255 11.052 1.00 96.00 94 THR A CA 1
ATOM 737 C C . THR A 1 94 ? 0.739 -0.485 10.902 1.00 96.00 94 THR A C 1
ATOM 739 O O . THR A 1 94 ? 0.021 -0.298 11.881 1.00 96.00 94 THR A O 1
ATOM 742 N N . PHE A 1 95 ? 0.390 -0.114 9.668 1.00 95.56 95 PHE A N 1
ATOM 743 C CA . PHE A 1 95 ? -0.874 0.557 9.382 1.00 95.56 95 PHE A CA 1
ATOM 744 C C . PHE A 1 95 ? -2.084 -0.326 9.709 1.00 95.56 95 PHE A C 1
ATOM 746 O O . PHE A 1 95 ? -2.970 0.104 10.444 1.00 95.56 95 PHE A O 1
ATOM 753 N N . LEU A 1 96 ? -2.112 -1.569 9.214 1.00 95.75 96 LEU A N 1
ATOM 754 C CA . LEU A 1 96 ? -3.262 -2.459 9.404 1.00 95.75 96 LEU A CA 1
ATOM 755 C C . LEU A 1 96 ? -3.542 -2.748 10.886 1.00 95.75 96 LEU A C 1
ATOM 757 O O . LEU A 1 96 ? -4.704 -2.787 11.282 1.00 95.75 96 LEU A O 1
ATOM 761 N N . ARG A 1 97 ? -2.498 -2.928 11.708 1.00 95.88 97 ARG A N 1
ATOM 762 C CA . ARG A 1 97 ? -2.644 -3.130 13.160 1.00 95.88 97 ARG A CA 1
ATOM 763 C C . ARG A 1 97 ? -3.222 -1.894 13.837 1.00 95.88 97 ARG A C 1
ATOM 765 O O . ARG A 1 97 ? -4.258 -2.001 14.478 1.00 95.88 97 ARG A O 1
ATOM 772 N N . ALA A 1 98 ? -2.622 -0.725 13.608 1.00 95.31 98 ALA A N 1
ATOM 773 C CA . ALA A 1 98 ? -3.114 0.524 14.184 1.00 95.31 98 ALA A CA 1
ATOM 774 C C . ALA A 1 98 ? -4.571 0.815 13.781 1.00 95.31 98 ALA A C 1
ATOM 776 O O . ALA A 1 98 ? -5.361 1.286 14.596 1.00 95.31 98 ALA A O 1
ATOM 777 N N . TYR A 1 99 ? -4.947 0.509 12.537 1.00 94.81 99 TYR A N 1
ATOM 778 C CA . TYR A 1 99 ? -6.315 0.700 12.062 1.00 94.81 99 TYR A CA 1
ATOM 779 C C . TYR A 1 99 ? -7.307 -0.290 12.696 1.00 94.81 99 TYR A C 1
ATOM 781 O O . TYR A 1 99 ? -8.398 0.110 13.103 1.00 94.81 99 TYR A O 1
ATOM 789 N N . LEU A 1 100 ? -6.924 -1.562 12.850 1.00 94.62 100 LEU A N 1
ATOM 790 C CA . LEU A 1 100 ? -7.724 -2.553 13.579 1.00 94.62 100 LEU A CA 1
ATOM 791 C C . LEU A 1 100 ? -7.946 -2.139 15.036 1.00 94.62 100 LEU A C 1
ATOM 793 O O . LEU A 1 100 ? -9.086 -2.173 15.499 1.00 94.62 100 LEU A O 1
ATOM 797 N N . ASP A 1 101 ? -6.895 -1.691 15.723 1.00 94.44 101 ASP A N 1
ATOM 798 C CA . ASP A 1 101 ? -6.975 -1.241 17.116 1.00 94.44 101 ASP A CA 1
ATOM 799 C C . ASP A 1 101 ? -7.953 -0.062 17.257 1.00 94.44 101 ASP A C 1
ATOM 801 O O . ASP A 1 101 ? -8.791 -0.040 18.159 1.00 94.44 101 ASP A O 1
ATOM 805 N N . GLN A 1 102 ? -7.924 0.892 16.318 1.00 93.31 102 GLN A N 1
ATOM 806 C CA . GLN A 1 102 ? -8.865 2.017 16.289 1.00 93.31 102 GLN A CA 1
ATOM 807 C C . GLN A 1 102 ? -10.317 1.573 16.082 1.00 93.31 102 GLN A C 1
ATOM 809 O O . GLN A 1 102 ? -11.217 2.091 16.745 1.00 93.31 102 GLN A O 1
ATOM 814 N N . ILE A 1 103 ? -10.567 0.630 15.167 1.00 92.50 103 ILE A N 1
ATOM 81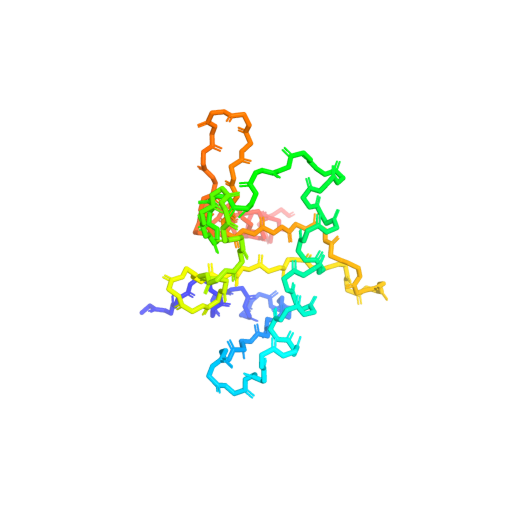5 C CA . ILE A 1 103 ? -11.916 0.094 14.932 1.00 92.50 103 ILE A CA 1
ATOM 816 C C . ILE A 1 103 ? -12.425 -0.634 16.177 1.00 92.50 103 ILE A C 1
ATOM 818 O O . ILE A 1 103 ? -13.595 -0.501 16.535 1.00 92.50 103 ILE A O 1
ATOM 822 N N . GLN A 1 104 ? -11.563 -1.405 16.838 1.00 89.56 104 GLN A N 1
ATOM 823 C CA . GLN A 1 104 ? -11.918 -2.144 18.045 1.00 89.56 104 GLN A CA 1
ATOM 824 C C . GLN A 1 104 ? -12.208 -1.198 19.212 1.00 89.56 104 GLN A C 1
ATOM 826 O O . GLN A 1 104 ? -13.240 -1.350 19.859 1.00 89.56 104 GLN A O 1
ATOM 831 N N . ALA A 1 105 ? -11.380 -0.172 19.425 1.00 88.50 105 ALA A N 1
ATOM 832 C CA . ALA A 1 105 ? -11.604 0.832 20.463 1.00 88.50 105 ALA A CA 1
ATOM 833 C C . ALA A 1 105 ? -12.920 1.605 20.259 1.00 88.50 105 ALA A C 1
ATOM 835 O O . ALA A 1 105 ? -13.668 1.808 21.211 1.00 88.50 105 ALA A O 1
ATOM 836 N N . LYS A 1 106 ? -13.253 1.971 19.013 1.00 81.25 106 LYS A N 1
ATOM 837 C CA . LYS A 1 106 ? -14.517 2.655 18.674 1.00 81.25 106 LYS A CA 1
ATOM 838 C C . LYS A 1 106 ? -15.771 1.793 18.838 1.00 81.25 106 LYS A C 1
ATOM 840 O O . LYS A 1 106 ? -16.858 2.347 18.843 1.00 81.25 106 LYS A O 1
ATOM 845 N N . LYS A 1 107 ? -15.645 0.465 18.922 1.00 64.81 107 LYS A N 1
ATOM 846 C CA . LYS A 1 107 ? -16.773 -0.433 19.226 1.00 64.81 107 LYS A CA 1
ATOM 847 C C . LYS A 1 107 ? -17.030 -0.590 20.728 1.00 64.81 107 LYS A C 1
ATOM 849 O O . LYS A 1 107 ? -18.071 -1.126 21.091 1.00 64.81 107 LYS A O 1
ATOM 854 N N . VAL A 1 108 ? -16.065 -0.215 21.570 1.00 59.59 108 VAL A N 1
ATOM 855 C CA . VAL A 1 108 ? -16.149 -0.334 23.037 1.00 59.59 108 VAL A CA 1
ATOM 856 C C . VAL A 1 108 ? -16.647 0.967 23.685 1.00 59.59 108 VAL A C 1
ATOM 858 O O . VAL A 1 108 ? -17.143 0.924 24.808 1.00 59.59 108 VAL A O 1
ATOM 861 N N . ALA A 1 109 ? -16.530 2.097 22.980 1.00 50.25 109 ALA A N 1
ATOM 862 C CA . ALA A 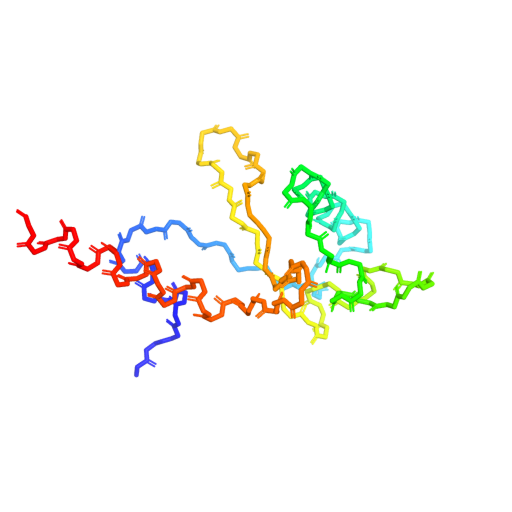1 109 ? -17.103 3.394 23.349 1.00 50.25 109 ALA A CA 1
ATOM 863 C C . ALA A 1 109 ? -18.540 3.541 22.830 1.00 50.25 109 ALA A C 1
ATOM 865 O O . ALA A 1 109 ? -19.346 4.171 23.549 1.00 50.25 109 ALA A O 1
#

pLDDT: mean 89.16, std 8.04, range [47.34, 96.44]